Protein AF-K7HI53-F1 (afdb_monomer_lite)

Organism: Caenorhabditis japonica (NCBI:txid281687)

Sequence (83 aa):
NVKDRATQLVTKVLQSFKNADIESAVQKLSIDEGDILMKYVYKSMELGADAAVCQSLLAWHAQLVAKFGHGAIIRVFSGRQRL

InterPro domains:
  IPR006789 Actin-related protein 2/3 complex subunit 5 [PF04699] (2-82)
  IPR006789 Actin-related protein 2/3 complex subunit 5 [PTHR12644] (2-81)
  IPR036743 Actin-related protein 2/3 complex subunit 5 superfamily [G3DSA:1.25.40.190] (1-83)
  IPR036743 Actin-related protein 2/3 complex subunit 5 superfamily [SSF69103] (2-83)

Secondary structure (DSSP, 8-state):
-HHHHHHHHHHHHHHHS-HHHHHHHHHT--HHHHHHHHHHHHHHHHTT--HHHHHHHHHHHHHHHHHH-HHHHHHHHH-S---

pLDDT: mean 94.15, std 5.45, range [70.88, 98.31]

Radius of gyration: 11.93 Å; chains: 1; bounding box: 28×29×31 Å

Structure (mmCIF, N/CA/C/O backbone):
data_AF-K7HI53-F1
#
_entry.id   AF-K7HI53-F1
#
loop_
_atom_site.group_PDB
_atom_site.id
_atom_site.type_symbol
_atom_site.label_atom_id
_atom_site.label_alt_id
_atom_site.label_comp_id
_atom_site.label_asym_id
_atom_site.label_entity_id
_atom_site.label_seq_id
_atom_site.pdbx_PDB_ins_code
_atom_site.Cartn_x
_atom_site.Cartn_y
_atom_site.Cartn_z
_atom_site.occupancy
_atom_site.B_iso_or_equiv
_atom_site.auth_seq_id
_atom_site.auth_comp_id
_atom_site.auth_asym_id
_atom_site.auth_atom_id
_atom_site.pdbx_PDB_model_num
ATOM 1 N N . ASN A 1 1 ? 3.137 -1.066 -20.637 1.00 84.62 1 ASN A N 1
ATOM 2 C CA . ASN A 1 1 ? 1.824 -1.752 -20.604 1.00 84.62 1 ASN A CA 1
ATOM 3 C C . ASN A 1 1 ? 0.787 -0.821 -19.950 1.00 84.62 1 ASN A C 1
ATOM 5 O O . ASN A 1 1 ? 1.207 0.123 -19.290 1.00 84.62 1 ASN A O 1
ATOM 9 N N . VAL A 1 2 ? -0.531 -0.999 -20.131 1.00 92.50 2 VAL A N 1
ATOM 10 C CA . VAL A 1 2 ? -1.544 -0.147 -19.448 1.00 92.50 2 VAL A CA 1
ATOM 11 C C . VAL A 1 2 ? -1.427 -0.289 -17.930 1.00 92.50 2 VAL A C 1
ATOM 13 O O . VAL A 1 2 ? -1.509 0.700 -17.207 1.00 92.50 2 VAL A O 1
ATOM 16 N N . LYS A 1 3 ? -1.148 -1.508 -17.465 1.00 91.00 3 LYS A N 1
ATOM 17 C CA . LYS A 1 3 ? -1.000 -1.818 -16.045 1.00 91.00 3 LYS A CA 1
ATOM 18 C C . LYS A 1 3 ? 0.218 -1.129 -15.427 1.00 91.00 3 LYS A C 1
ATOM 20 O O . LYS A 1 3 ? 0.064 -0.467 -14.413 1.00 91.00 3 LYS A O 1
ATOM 25 N N . ASP A 1 4 ? 1.375 -1.132 -16.096 1.00 93.31 4 ASP A N 1
ATOM 26 C CA . ASP A 1 4 ? 2.553 -0.385 -15.614 1.00 93.31 4 ASP A CA 1
ATOM 27 C C . ASP A 1 4 ? 2.283 1.120 -15.508 1.00 93.31 4 ASP A C 1
ATOM 29 O O . ASP A 1 4 ? 2.702 1.755 -14.546 1.00 93.31 4 AS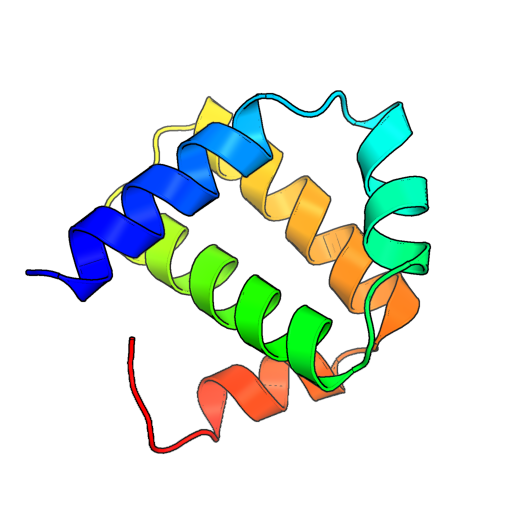P A O 1
ATOM 33 N N . ARG A 1 5 ? 1.562 1.703 -16.479 1.00 94.44 5 ARG A N 1
ATOM 34 C CA . ARG A 1 5 ? 1.194 3.129 -16.441 1.00 94.44 5 ARG A CA 1
ATOM 35 C C . ARG A 1 5 ? 0.263 3.428 -15.268 1.00 94.44 5 ARG A C 1
ATOM 37 O O . ARG A 1 5 ? 0.440 4.447 -14.605 1.00 94.44 5 ARG A O 1
ATOM 44 N N . ALA A 1 6 ? -0.693 2.539 -14.999 1.00 95.88 6 ALA A N 1
ATOM 45 C CA . ALA A 1 6 ? -1.568 2.643 -13.837 1.00 95.88 6 ALA A CA 1
ATOM 46 C C . ALA A 1 6 ? -0.764 2.537 -12.532 1.00 95.88 6 ALA A C 1
ATOM 48 O O . ALA A 1 6 ? -0.916 3.383 -11.656 1.00 95.88 6 ALA A O 1
ATOM 49 N N . THR A 1 7 ? 0.163 1.579 -12.437 1.00 95.81 7 THR A N 1
ATOM 50 C CA . THR A 1 7 ? 1.058 1.432 -11.283 1.00 95.81 7 THR A CA 1
ATOM 51 C C . THR A 1 7 ? 1.904 2.680 -11.064 1.00 95.81 7 THR A C 1
ATOM 53 O O . THR A 1 7 ? 1.970 3.179 -9.949 1.00 95.81 7 THR A O 1
ATOM 56 N N . GLN A 1 8 ? 2.498 3.245 -12.117 1.00 95.31 8 GLN A N 1
ATOM 57 C CA . GLN A 1 8 ? 3.270 4.487 -12.020 1.00 95.31 8 GLN A CA 1
ATOM 58 C C . GLN A 1 8 ? 2.419 5.666 -11.533 1.00 95.31 8 GLN A C 1
ATOM 60 O O . GLN A 1 8 ? 2.898 6.476 -10.740 1.00 95.31 8 GLN A O 1
ATOM 65 N N . LEU A 1 9 ? 1.167 5.768 -11.988 1.00 96.62 9 LEU A N 1
ATOM 66 C CA . LEU A 1 9 ? 0.237 6.788 -11.509 1.00 96.62 9 LEU A CA 1
ATOM 67 C C . LEU A 1 9 ? -0.073 6.598 -10.020 1.00 96.62 9 LEU A C 1
ATOM 69 O O . LEU A 1 9 ? 0.034 7.558 -9.261 1.00 96.62 9 LEU A O 1
ATOM 73 N N . VAL A 1 10 ? -0.394 5.372 -9.596 1.00 96.56 10 VAL A N 1
ATOM 74 C CA . VAL A 1 10 ? -0.655 5.061 -8.184 1.00 96.56 10 VAL A CA 1
ATOM 75 C C . VAL A 1 10 ? 0.571 5.385 -7.333 1.00 96.56 10 VAL A C 1
ATOM 77 O O . VAL A 1 10 ? 0.433 6.116 -6.361 1.00 96.56 10 VAL A O 1
ATOM 80 N N . THR A 1 11 ? 1.776 4.961 -7.727 1.00 96.19 11 THR A N 1
ATOM 81 C CA . THR A 1 11 ? 3.021 5.286 -7.008 1.00 96.19 11 THR A CA 1
ATOM 82 C C . THR A 1 11 ? 3.190 6.788 -6.801 1.00 96.19 11 THR A C 1
ATOM 84 O O . THR A 1 11 ? 3.469 7.218 -5.685 1.00 96.19 11 THR A O 1
ATOM 87 N N . LYS A 1 12 ? 2.967 7.601 -7.843 1.00 95.75 12 LYS A N 1
ATOM 88 C CA . LYS A 1 12 ? 3.056 9.066 -7.733 1.00 95.75 12 LYS A CA 1
ATOM 89 C C . LYS A 1 12 ? 2.049 9.627 -6.732 1.00 95.75 12 LYS A C 1
ATOM 91 O O . LYS A 1 12 ? 2.397 10.516 -5.960 1.00 95.75 12 LYS A O 1
ATOM 96 N N . VAL A 1 13 ? 0.823 9.100 -6.725 1.00 96.81 13 VAL A N 1
ATOM 97 C CA . VAL A 1 13 ? -0.186 9.481 -5.730 1.00 96.81 13 VAL A CA 1
ATOM 98 C C . VAL A 1 13 ? 0.300 9.104 -4.332 1.00 96.81 13 VAL A C 1
ATOM 100 O O . VAL A 1 13 ? 0.336 9.976 -3.474 1.00 96.81 13 VAL A O 1
ATOM 103 N N . LEU A 1 14 ? 0.767 7.873 -4.106 1.00 96.12 14 LEU A N 1
ATOM 104 C CA . LEU A 1 14 ? 1.247 7.421 -2.793 1.00 96.12 14 LEU A CA 1
ATOM 105 C C . LEU A 1 14 ? 2.417 8.253 -2.252 1.00 96.12 14 LEU A C 1
ATOM 107 O O . LEU A 1 14 ? 2.445 8.545 -1.058 1.00 96.12 14 LEU A O 1
ATOM 111 N N . GLN A 1 15 ? 3.329 8.689 -3.123 1.00 95.00 15 GLN A N 1
ATOM 112 C CA . GLN A 1 15 ? 4.443 9.570 -2.756 1.00 95.00 15 GLN A CA 1
ATOM 113 C C . GLN A 1 15 ? 4.019 11.006 -2.429 1.00 95.00 15 GLN A C 1
ATOM 115 O O . GLN A 1 15 ? 4.759 11.716 -1.754 1.00 95.00 15 GLN A O 1
ATOM 120 N N . SER A 1 16 ? 2.856 11.454 -2.909 1.00 95.44 16 SER A N 1
ATOM 121 C CA . SER A 1 16 ? 2.359 12.808 -2.633 1.00 95.44 16 SER A CA 1
ATOM 122 C C . SER A 1 16 ? 1.743 12.959 -1.237 1.00 95.44 16 SER A C 1
ATOM 124 O O . SER A 1 16 ? 1.550 14.081 -0.767 1.00 95.44 16 SER A O 1
ATOM 126 N N . PHE A 1 17 ? 1.451 11.844 -0.558 1.00 96.56 17 PHE A N 1
ATOM 127 C CA . PHE A 1 17 ? 0.924 11.851 0.803 1.00 96.56 17 PHE A CA 1
ATOM 128 C C . PHE A 1 17 ? 2.027 12.093 1.829 1.00 96.56 17 PHE A C 1
ATOM 130 O O . PHE A 1 17 ? 3.121 11.533 1.749 1.00 96.56 17 PHE A O 1
ATOM 137 N N . LYS A 1 18 ? 1.703 12.872 2.863 1.00 94.81 18 LYS A N 1
ATOM 138 C CA . LYS A 1 18 ? 2.516 12.938 4.078 1.00 94.81 18 LYS A CA 1
ATOM 139 C C . LYS A 1 18 ? 2.219 11.714 4.936 1.00 94.81 18 LYS A C 1
ATOM 141 O O . LYS A 1 18 ? 1.067 11.300 5.033 1.00 94.81 18 LYS A O 1
ATOM 146 N N . ASN A 1 19 ? 3.226 11.201 5.644 1.00 92.56 19 ASN A N 1
ATOM 147 C CA . ASN A 1 19 ? 3.069 10.018 6.501 1.00 92.56 19 ASN A CA 1
ATOM 148 C C . ASN A 1 19 ? 1.926 10.149 7.526 1.00 92.56 19 ASN A C 1
ATOM 150 O O . ASN A 1 19 ? 1.246 9.164 7.794 1.00 92.56 19 ASN A O 1
ATOM 154 N N . ALA A 1 20 ? 1.686 11.355 8.054 1.00 95.00 20 ALA A N 1
ATOM 155 C CA . ALA A 1 20 ? 0.608 11.626 9.010 1.00 95.00 20 ALA A CA 1
ATOM 156 C C . ALA A 1 20 ? -0.807 11.460 8.418 1.00 95.00 20 ALA A C 1
ATOM 158 O O . ALA A 1 20 ? -1.749 11.181 9.152 1.00 95.00 20 ALA A O 1
ATOM 159 N N . ASP A 1 21 ? -0.958 11.591 7.097 1.00 96.62 21 ASP A N 1
ATOM 160 C CA . ASP A 1 21 ? -2.259 11.547 6.421 1.00 96.62 21 ASP A CA 1
ATOM 161 C C . ASP A 1 21 ? -2.602 10.139 5.894 1.00 96.62 21 ASP A C 1
ATOM 163 O O . ASP A 1 21 ? -3.757 9.865 5.556 1.00 96.62 21 ASP A O 1
ATOM 167 N N . ILE A 1 22 ? -1.615 9.232 5.835 1.00 97.69 22 ILE A N 1
ATOM 168 C CA . ILE A 1 22 ? -1.768 7.878 5.274 1.00 97.69 22 ILE A CA 1
ATOM 169 C C . ILE A 1 22 ? -2.814 7.079 6.052 1.00 97.69 22 ILE A C 1
ATOM 171 O O . ILE A 1 22 ? -3.708 6.489 5.448 1.00 97.69 22 ILE A O 1
ATOM 175 N N . GLU A 1 23 ? -2.740 7.075 7.385 1.00 97.25 23 GLU A N 1
ATOM 176 C CA . GLU A 1 23 ? -3.678 6.324 8.227 1.00 97.25 23 GLU A CA 1
ATOM 177 C C . GLU A 1 23 ? -5.125 6.766 7.969 1.00 97.25 23 GLU A C 1
ATOM 179 O O . GLU A 1 23 ? -5.991 5.943 7.675 1.00 97.25 23 GLU A O 1
ATOM 184 N N . SER A 1 24 ? -5.372 8.078 7.972 1.00 97.62 24 SER A N 1
ATOM 185 C CA . SER A 1 24 ? -6.698 8.649 7.708 1.00 97.62 24 SER A CA 1
ATOM 186 C C . SER A 1 24 ? -7.229 8.300 6.314 1.00 97.62 24 SER A C 1
ATOM 188 O O . SER A 1 24 ? -8.438 8.135 6.137 1.00 97.62 24 SER A O 1
ATOM 190 N N . ALA A 1 25 ? -6.352 8.182 5.314 1.00 97.69 25 ALA A N 1
ATOM 191 C CA . ALA A 1 25 ? -6.728 7.736 3.977 1.00 97.69 25 ALA A CA 1
ATOM 192 C C . ALA A 1 25 ? -7.093 6.244 3.965 1.00 97.69 25 ALA A C 1
ATOM 194 O O . ALA A 1 25 ? -8.159 5.876 3.472 1.00 97.69 25 ALA A O 1
ATOM 195 N N . VAL A 1 26 ? -6.259 5.394 4.572 1.00 97.94 26 VAL A N 1
ATOM 196 C CA . VAL A 1 26 ? -6.490 3.945 4.667 1.00 97.94 26 VAL A CA 1
ATOM 197 C C . VAL A 1 26 ? -7.776 3.636 5.437 1.00 97.94 26 VAL A C 1
ATOM 199 O O . VAL A 1 26 ? -8.533 2.749 5.035 1.00 97.94 26 VAL A O 1
ATOM 202 N N . GLN A 1 27 ? -8.100 4.403 6.483 1.00 97.50 27 GLN A N 1
ATOM 203 C CA . GLN A 1 27 ? -9.339 4.242 7.251 1.00 97.50 27 GLN A CA 1
ATOM 204 C C . GLN A 1 27 ? -10.615 4.433 6.418 1.00 97.50 27 GLN A C 1
ATOM 206 O O . GLN A 1 27 ? -11.633 3.825 6.744 1.00 97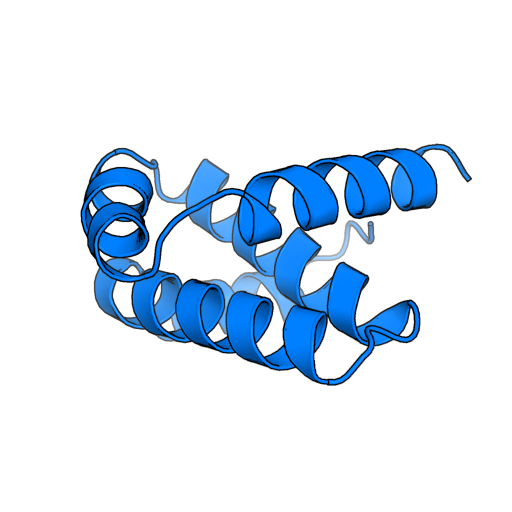.50 27 GLN A O 1
ATOM 211 N N . LYS A 1 28 ? -10.560 5.144 5.288 1.00 97.62 28 LYS A N 1
ATOM 212 C CA . LYS A 1 28 ? -11.714 5.337 4.391 1.00 97.62 28 LYS A CA 1
ATOM 213 C C . LYS A 1 28 ? -11.910 4.214 3.371 1.00 97.62 28 LYS A C 1
ATOM 215 O O . LYS A 1 28 ? -12.975 4.136 2.775 1.00 97.62 28 LYS A O 1
ATOM 220 N N . LEU A 1 29 ? -10.910 3.354 3.176 1.00 97.75 29 LEU A N 1
ATOM 221 C CA . LEU A 1 29 ? -10.958 2.291 2.170 1.00 97.75 29 LEU A CA 1
ATOM 222 C C . LEU A 1 29 ? -11.830 1.111 2.617 1.00 97.75 29 LEU A C 1
ATOM 224 O O . LEU A 1 29 ? -11.767 0.670 3.767 1.00 97.75 29 LEU A O 1
ATOM 228 N N . SER A 1 30 ? -12.591 0.544 1.694 1.00 97.88 30 SER A N 1
ATOM 229 C CA . SER A 1 30 ? -13.176 -0.789 1.838 1.00 97.88 30 SER A CA 1
ATOM 230 C C . SER A 1 30 ? -12.097 -1.881 1.773 1.00 97.88 30 SER A C 1
ATOM 232 O O . 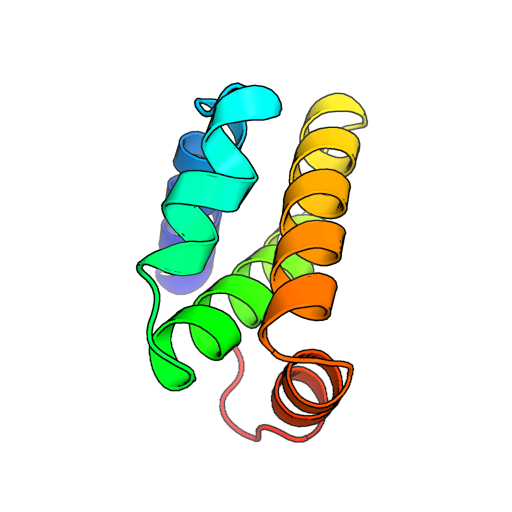SER A 1 30 ? -10.944 -1.627 1.418 1.00 97.88 30 SER A O 1
ATOM 234 N N . ILE A 1 31 ? -12.464 -3.118 2.122 1.00 95.62 31 ILE A N 1
ATOM 235 C CA . ILE A 1 31 ? -11.552 -4.274 2.048 1.00 95.62 31 ILE A CA 1
ATOM 236 C C . ILE A 1 31 ? -11.070 -4.491 0.607 1.00 95.62 31 ILE A C 1
ATOM 238 O O . ILE A 1 31 ? -9.874 -4.676 0.388 1.00 95.62 31 ILE A O 1
ATOM 242 N N . ASP A 1 32 ? -11.977 -4.402 -0.367 1.00 95.31 32 ASP A N 1
ATOM 243 C CA . ASP A 1 32 ? -11.653 -4.612 -1.780 1.00 95.31 32 ASP A CA 1
ATOM 244 C C . ASP A 1 32 ? -10.689 -3.539 -2.306 1.00 95.31 32 ASP A C 1
ATOM 246 O O . ASP A 1 32 ? -9.716 -3.848 -2.997 1.00 95.31 32 ASP A O 1
ATOM 250 N N . GLU A 1 33 ? -10.901 -2.273 -1.934 1.00 97.12 33 GLU A N 1
ATOM 251 C CA . GLU A 1 33 ? -9.994 -1.176 -2.289 1.00 97.12 33 GLU A CA 1
ATOM 252 C C . GLU A 1 33 ? -8.626 -1.326 -1.612 1.00 97.12 33 GLU A C 1
ATOM 254 O O . GLU A 1 33 ? -7.598 -1.099 -2.251 1.00 97.12 33 GLU A O 1
ATOM 259 N N . GLY A 1 34 ? -8.599 -1.746 -0.343 1.00 97.25 34 GLY A N 1
ATOM 260 C CA . GLY A 1 34 ? -7.367 -2.029 0.393 1.00 97.25 34 GLY A CA 1
ATOM 261 C C . GLY A 1 34 ? -6.543 -3.144 -0.249 1.00 97.25 34 GLY A C 1
ATOM 262 O O . GLY A 1 34 ? -5.329 -3.006 -0.410 1.00 9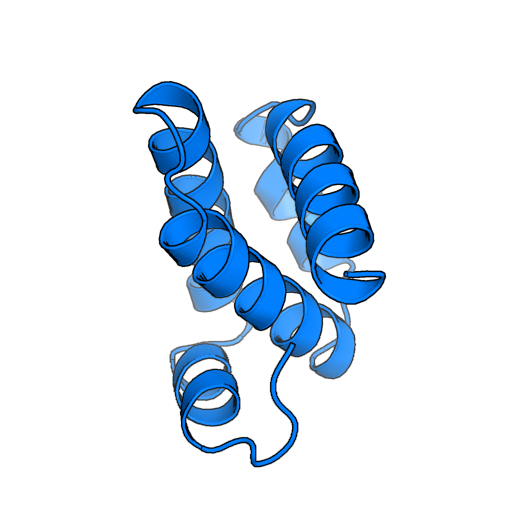7.25 34 GLY A O 1
ATOM 263 N N . ASP A 1 35 ? -7.199 -4.217 -0.690 1.00 95.88 35 ASP A N 1
ATOM 264 C CA . ASP A 1 35 ? -6.555 -5.316 -1.410 1.00 95.88 35 ASP A CA 1
ATOM 265 C C . ASP A 1 35 ? -6.000 -4.867 -2.764 1.00 95.88 35 ASP A C 1
ATOM 267 O O . ASP A 1 35 ? -4.880 -5.231 -3.132 1.00 95.88 35 ASP A O 1
ATOM 271 N N . ILE A 1 36 ? -6.761 -4.067 -3.518 1.00 96.31 36 ILE A N 1
ATOM 272 C CA . ILE A 1 36 ? -6.300 -3.500 -4.792 1.00 96.31 36 ILE A CA 1
ATOM 273 C C . ILE A 1 36 ? -5.088 -2.596 -4.557 1.00 96.31 36 ILE A C 1
ATOM 275 O O . ILE A 1 36 ? -4.098 -2.704 -5.284 1.00 96.31 36 ILE A O 1
ATOM 279 N N . LEU A 1 37 ? -5.124 -1.747 -3.529 1.00 97.38 37 LEU A N 1
ATOM 280 C CA . LEU A 1 37 ? -4.004 -0.875 -3.198 1.00 97.38 37 LEU A CA 1
ATOM 281 C C . LEU A 1 37 ? -2.765 -1.681 -2.783 1.00 97.38 37 LEU A C 1
ATOM 283 O O . LEU A 1 37 ? -1.670 -1.397 -3.265 1.00 97.38 37 LEU A O 1
ATOM 287 N N . MET A 1 38 ? -2.930 -2.740 -1.983 1.00 97.75 38 MET A N 1
ATOM 288 C CA . MET A 1 38 ? -1.835 -3.646 -1.620 1.00 97.75 38 MET A CA 1
ATOM 289 C C . MET A 1 38 ? -1.197 -4.298 -2.859 1.00 97.75 38 MET A C 1
ATOM 291 O O . MET A 1 38 ? 0.028 -4.413 -2.934 1.00 97.75 38 MET A O 1
ATOM 295 N N . LYS A 1 39 ? -1.991 -4.671 -3.877 1.00 96.50 39 LYS A N 1
ATOM 296 C CA . LYS A 1 39 ? -1.447 -5.185 -5.151 1.00 96.50 39 LYS A CA 1
ATOM 297 C C . LYS A 1 39 ? -0.573 -4.150 -5.851 1.00 96.50 39 LYS A C 1
ATOM 299 O O . LYS A 1 39 ? 0.498 -4.502 -6.341 1.00 96.50 39 LYS A O 1
ATOM 304 N N . TYR A 1 40 ? -1.008 -2.890 -5.892 1.00 96.81 40 TYR A N 1
ATOM 305 C CA . TYR A 1 40 ? -0.205 -1.815 -6.474 1.00 96.81 40 TYR A CA 1
ATOM 306 C C . TYR A 1 40 ? 1.075 -1.561 -5.683 1.00 96.81 40 TYR A C 1
ATOM 308 O O . TYR A 1 40 ? 2.114 -1.396 -6.306 1.00 96.81 40 TYR A O 1
ATOM 316 N N . VAL A 1 41 ? 1.041 -1.619 -4.348 1.00 96.94 41 VAL A N 1
ATOM 317 C CA . VAL A 1 41 ? 2.247 -1.490 -3.511 1.00 96.94 41 VAL A CA 1
ATOM 318 C C . VAL A 1 41 ? 3.306 -2.524 -3.907 1.00 96.94 41 VAL A C 1
ATOM 320 O O . VAL A 1 41 ? 4.435 -2.149 -4.226 1.00 96.94 41 VAL A O 1
ATOM 323 N N . TYR A 1 42 ? 2.944 -3.810 -3.979 1.00 95.81 42 TYR A N 1
ATOM 324 C CA . TYR A 1 42 ? 3.877 -4.857 -4.410 1.00 95.81 42 TYR A CA 1
ATOM 325 C C . TYR A 1 42 ? 4.311 -4.699 -5.872 1.00 95.81 42 TYR A C 1
ATOM 327 O O . TYR A 1 42 ? 5.487 -4.889 -6.186 1.00 95.81 42 TYR A O 1
ATOM 335 N N . LYS A 1 43 ? 3.396 -4.310 -6.771 1.00 94.81 43 LYS A N 1
ATOM 336 C CA . LYS A 1 43 ? 3.738 -4.098 -8.183 1.00 94.81 43 LYS A CA 1
ATOM 337 C C . LYS A 1 43 ? 4.715 -2.936 -8.365 1.00 94.81 43 LYS A C 1
ATOM 339 O O . LYS A 1 43 ? 5.615 -3.019 -9.193 1.00 94.81 43 LYS A O 1
ATOM 344 N N . SER A 1 44 ? 4.574 -1.869 -7.587 1.00 94.81 44 SER A N 1
ATOM 345 C CA . SER A 1 44 ? 5.492 -0.731 -7.610 1.00 94.81 44 SER A CA 1
ATOM 346 C C . SER A 1 44 ? 6.886 -1.106 -7.112 1.00 94.81 44 SER A C 1
ATOM 348 O O . SER A 1 44 ? 7.866 -0.633 -7.682 1.00 94.81 44 SER A O 1
ATOM 350 N N . MET A 1 45 ? 6.991 -1.988 -6.111 1.00 93.62 45 MET A N 1
ATOM 351 C CA . MET A 1 45 ? 8.280 -2.533 -5.663 1.00 93.62 45 MET A CA 1
ATOM 352 C C . MET A 1 45 ? 8.953 -3.387 -6.753 1.00 93.62 45 MET A C 1
ATOM 354 O O . MET A 1 45 ? 10.163 -3.294 -6.937 1.00 93.62 45 MET A O 1
ATOM 358 N N . GLU A 1 46 ? 8.178 -4.171 -7.514 1.00 92.19 46 GLU A N 1
ATOM 359 C CA . GLU A 1 46 ? 8.683 -4.978 -8.641 1.00 92.19 46 GLU A CA 1
ATOM 360 C C . GLU A 1 46 ? 9.276 -4.109 -9.767 1.00 92.19 46 GLU A C 1
ATOM 362 O O . GLU A 1 46 ? 10.263 -4.493 -10.389 1.00 92.19 46 GLU A O 1
ATOM 367 N N . LEU A 1 47 ? 8.707 -2.924 -10.023 1.00 89.75 47 LEU A N 1
ATOM 368 C CA . LEU A 1 47 ? 9.118 -2.032 -11.117 1.00 89.75 47 LEU A CA 1
ATOM 369 C C . LEU A 1 47 ? 10.415 -1.239 -10.850 1.00 89.75 47 LEU A C 1
ATOM 371 O O . LEU A 1 47 ? 10.745 -0.348 -11.632 1.00 89.75 47 LEU A O 1
ATOM 375 N N . GLY A 1 48 ? 11.160 -1.557 -9.787 1.00 78.94 48 GLY A N 1
ATOM 376 C CA . GLY A 1 48 ? 12.446 -0.917 -9.491 1.00 78.94 48 GLY A CA 1
ATOM 377 C C . GLY A 1 48 ? 12.297 0.458 -8.843 1.00 78.94 48 GLY A C 1
ATOM 378 O O . GLY A 1 48 ? 12.868 1.441 -9.312 1.00 78.94 48 GLY A O 1
ATOM 379 N N . ALA A 1 49 ? 11.504 0.527 -7.774 1.00 79.38 49 ALA A N 1
ATOM 380 C CA . ALA A 1 49 ? 11.346 1.721 -6.951 1.00 79.38 49 ALA A CA 1
ATOM 381 C C . ALA A 1 49 ? 12.687 2.180 -6.340 1.00 79.38 49 ALA A C 1
ATOM 383 O O . ALA A 1 49 ? 13.436 1.371 -5.792 1.00 79.38 49 ALA A O 1
ATOM 384 N N . ASP A 1 50 ? 12.971 3.486 -6.388 1.00 90.38 50 ASP A N 1
ATOM 385 C CA . ASP A 1 50 ? 14.102 4.065 -5.653 1.00 90.38 50 ASP A CA 1
ATOM 386 C C . ASP A 1 50 ? 13.888 3.989 -4.125 1.00 90.38 50 ASP A C 1
ATOM 388 O O . ASP A 1 50 ? 12.823 3.597 -3.638 1.00 90.38 50 ASP A O 1
ATOM 392 N N . ALA A 1 51 ? 14.907 4.356 -3.343 1.00 91.50 51 ALA A N 1
ATOM 393 C CA . ALA A 1 51 ? 14.853 4.254 -1.884 1.00 91.50 51 ALA A CA 1
ATOM 394 C C . ALA A 1 51 ? 13.718 5.089 -1.255 1.00 91.50 51 ALA A C 1
ATOM 396 O O . ALA A 1 51 ? 13.067 4.626 -0.316 1.00 91.50 51 ALA A O 1
ATOM 397 N N . ALA A 1 52 ? 13.445 6.286 -1.782 1.00 91.00 52 ALA A N 1
ATOM 398 C CA . ALA A 1 52 ? 12.405 7.172 -1.262 1.00 91.00 52 ALA A CA 1
ATOM 399 C C . ALA A 1 52 ? 11.004 6.644 -1.603 1.00 91.00 52 ALA A C 1
ATOM 401 O O . ALA A 1 52 ? 10.111 6.634 -0.750 1.00 91.00 52 ALA A O 1
ATOM 402 N N . VAL A 1 53 ? 10.819 6.140 -2.828 1.00 93.88 53 VAL A N 1
ATOM 403 C CA . V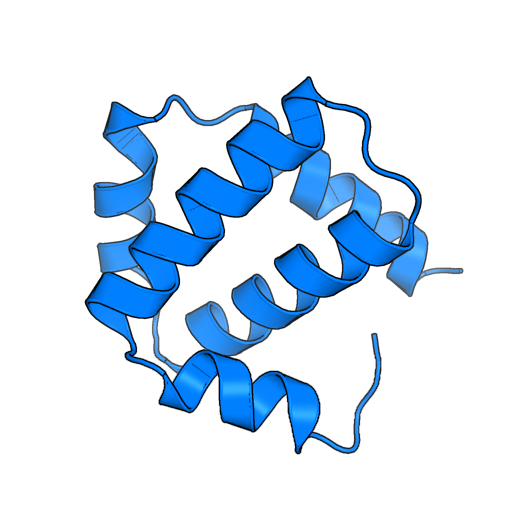AL A 1 53 ? 9.611 5.417 -3.237 1.00 93.88 53 VAL A CA 1
ATOM 404 C C . VAL A 1 53 ? 9.401 4.216 -2.311 1.00 93.88 53 VAL A C 1
ATOM 406 O O . VAL A 1 53 ? 8.317 4.065 -1.754 1.00 93.88 53 VAL A O 1
ATOM 409 N N . CYS A 1 54 ? 10.429 3.391 -2.089 1.00 94.12 54 CYS A N 1
ATOM 410 C CA . CYS A 1 54 ? 10.341 2.209 -1.229 1.00 94.12 54 CYS A CA 1
ATOM 411 C C . CYS A 1 54 ? 9.931 2.555 0.207 1.00 94.12 54 CYS A C 1
ATOM 413 O O . CYS A 1 54 ? 9.068 1.880 0.766 1.00 94.12 54 CYS A O 1
ATOM 415 N N . GLN A 1 55 ? 10.489 3.617 0.797 1.00 94.94 55 GLN A N 1
ATOM 416 C CA . GLN A 1 55 ? 10.079 4.077 2.129 1.00 94.94 55 GLN A CA 1
ATOM 417 C C . GLN A 1 55 ? 8.596 4.465 2.178 1.00 94.94 55 GLN A C 1
ATOM 419 O O . GLN A 1 55 ? 7.894 4.056 3.102 1.00 94.94 55 GLN A O 1
ATOM 424 N N . SER A 1 56 ? 8.105 5.206 1.178 1.00 95.62 56 SER A N 1
ATOM 425 C CA . SER A 1 56 ? 6.681 5.550 1.079 1.00 95.62 56 SER A CA 1
ATOM 426 C C . SER A 1 56 ? 5.818 4.289 0.949 1.00 95.62 56 SER A C 1
ATOM 428 O O . SER A 1 56 ? 4.872 4.103 1.713 1.00 95.62 56 SER A O 1
ATOM 430 N N . LEU A 1 57 ? 6.183 3.368 0.052 1.00 97.19 57 LEU A N 1
ATOM 431 C CA . LEU A 1 57 ? 5.460 2.110 -0.157 1.00 97.19 57 LEU A CA 1
ATOM 432 C C . LEU A 1 57 ? 5.398 1.245 1.112 1.00 97.19 57 LEU A C 1
ATOM 434 O O . LEU A 1 57 ? 4.355 0.657 1.392 1.00 97.19 57 LEU A O 1
ATOM 438 N N . LEU A 1 58 ? 6.475 1.192 1.902 1.00 97.00 58 LEU A N 1
ATOM 439 C CA . LEU A 1 58 ? 6.501 0.477 3.183 1.00 97.00 58 LEU A CA 1
ATOM 440 C C . LEU A 1 58 ? 5.621 1.147 4.249 1.00 97.00 58 LEU A C 1
ATOM 442 O O . LEU A 1 58 ? 4.973 0.446 5.024 1.00 97.00 58 LEU A O 1
ATOM 446 N N . ALA A 1 59 ? 5.536 2.481 4.267 1.00 97.56 59 ALA A N 1
ATOM 447 C CA . ALA A 1 59 ? 4.613 3.193 5.154 1.00 97.56 59 ALA A CA 1
ATOM 448 C C . ALA A 1 59 ? 3.144 2.877 4.813 1.00 97.56 59 ALA A C 1
ATOM 450 O O . ALA A 1 59 ? 2.344 2.590 5.705 1.00 97.56 59 ALA A O 1
ATOM 451 N N . TRP A 1 60 ? 2.802 2.854 3.521 1.00 98.31 60 TRP A N 1
ATOM 452 C CA . TRP A 1 60 ? 1.480 2.434 3.046 1.00 98.31 60 TRP A CA 1
ATOM 453 C C . TRP A 1 60 ? 1.180 0.971 3.374 1.00 98.31 60 TRP A C 1
ATOM 455 O O . TRP A 1 60 ? 0.091 0.659 3.855 1.00 98.31 60 TRP A O 1
ATOM 465 N N . HIS A 1 61 ? 2.150 0.080 3.155 1.00 98.19 61 HIS A N 1
ATOM 466 C CA . HIS A 1 61 ? 2.038 -1.338 3.496 1.00 98.19 61 HIS A CA 1
ATOM 467 C C . HIS A 1 61 ? 1.702 -1.534 4.977 1.00 98.19 61 HIS A C 1
ATOM 469 O O . HIS A 1 61 ? 0.715 -2.200 5.288 1.00 98.19 61 HIS A O 1
ATOM 475 N N . ALA A 1 62 ? 2.455 -0.893 5.875 1.00 98.00 62 ALA A N 1
ATOM 476 C CA . ALA A 1 62 ? 2.244 -1.005 7.315 1.00 98.00 62 ALA A CA 1
ATOM 477 C C . ALA A 1 62 ? 0.823 -0.587 7.723 1.00 98.00 62 ALA A C 1
ATOM 479 O O . ALA A 1 62 ? 0.165 -1.300 8.480 1.00 98.00 62 ALA A O 1
ATOM 480 N N . GLN A 1 63 ? 0.316 0.521 7.173 1.00 98.19 63 GLN A N 1
ATOM 481 C CA . GLN A 1 63 ? -1.029 1.013 7.486 1.00 98.19 63 GLN A CA 1
ATOM 482 C C . GLN A 1 63 ? -2.138 0.116 6.919 1.00 98.19 63 GLN A C 1
ATOM 484 O O . GLN A 1 63 ? -3.143 -0.141 7.585 1.00 98.19 63 GLN A O 1
ATOM 489 N N . LEU A 1 64 ? -1.949 -0.432 5.717 1.00 98.19 64 LEU A N 1
ATOM 490 C CA . LEU A 1 64 ? -2.876 -1.412 5.152 1.00 98.19 64 LEU A CA 1
ATOM 491 C C . LEU A 1 64 ? -2.928 -2.696 5.987 1.00 98.19 64 LEU A C 1
ATOM 493 O O . LEU A 1 64 ? -4.015 -3.217 6.231 1.00 98.19 64 LEU A O 1
ATOM 497 N N . VAL A 1 65 ? -1.779 -3.191 6.456 1.00 98.19 65 VAL A N 1
ATOM 498 C CA . VAL A 1 65 ? -1.720 -4.365 7.341 1.00 98.19 65 VAL A CA 1
ATOM 499 C C . VAL A 1 65 ? -2.351 -4.063 8.698 1.00 98.19 65 VAL A C 1
ATOM 501 O O . VAL A 1 65 ? -3.069 -4.913 9.219 1.00 98.19 65 VAL A O 1
ATOM 504 N N . ALA A 1 66 ? -2.154 -2.863 9.247 1.00 98.00 66 ALA A N 1
ATOM 505 C CA . ALA A 1 66 ? -2.771 -2.459 10.508 1.00 98.00 66 ALA A CA 1
ATOM 506 C C . ALA A 1 66 ? -4.308 -2.498 10.440 1.00 98.00 66 ALA A C 1
ATOM 508 O O . ALA A 1 66 ? -4.950 -2.967 11.377 1.00 98.00 66 ALA A O 1
ATOM 509 N N . LYS A 1 67 ? -4.903 -2.065 9.319 1.00 97.62 67 LYS A N 1
ATOM 510 C CA . LYS A 1 67 ? -6.363 -2.063 9.139 1.00 97.62 67 LYS A CA 1
ATOM 511 C C . LYS A 1 67 ? -6.936 -3.412 8.697 1.00 97.62 67 LYS A C 1
ATOM 513 O O . LYS A 1 67 ? -7.946 -3.859 9.234 1.00 97.62 67 LYS A O 1
ATOM 518 N N . PHE A 1 68 ? -6.346 -4.036 7.679 1.00 97.44 68 PHE A N 1
ATOM 519 C CA . PHE A 1 68 ? -6.926 -5.202 6.995 1.00 97.44 68 PHE A CA 1
ATOM 520 C C . PHE A 1 68 ? -6.289 -6.537 7.403 1.00 97.44 6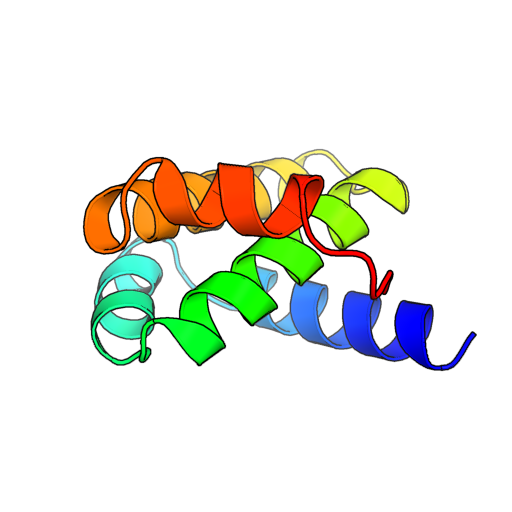8 PHE A C 1
ATOM 522 O O . PHE A 1 68 ? -6.734 -7.604 6.965 1.00 97.44 68 PHE A O 1
ATOM 529 N N . GLY A 1 69 ? -5.248 -6.492 8.237 1.00 97.00 69 GLY A N 1
ATOM 530 C CA . GLY A 1 69 ? -4.489 -7.649 8.683 1.00 97.00 69 GLY A CA 1
ATOM 531 C C . GLY A 1 69 ? -3.664 -8.307 7.574 1.00 97.00 69 GLY A C 1
ATOM 532 O O . GLY A 1 69 ? -3.646 -7.901 6.410 1.00 97.00 69 GLY A O 1
ATOM 533 N N . HIS A 1 70 ? -3.008 -9.409 7.934 1.00 96.69 70 HIS A N 1
ATOM 534 C CA . HIS A 1 70 ? -2.188 -10.206 7.013 1.00 96.69 70 HIS A CA 1
ATOM 535 C C . HIS A 1 70 ? -2.996 -10.832 5.862 1.00 96.69 70 HIS A C 1
ATOM 537 O O . HIS A 1 70 ? -2.429 -11.184 4.828 1.00 96.69 70 HIS A O 1
ATOM 543 N N . GLY A 1 71 ? -4.324 -10.933 6.004 1.00 94.56 71 GLY A N 1
ATOM 544 C CA . GLY A 1 71 ? -5.211 -11.431 4.954 1.00 94.56 71 GLY A CA 1
ATOM 545 C C . GLY A 1 71 ? -5.111 -10.629 3.653 1.00 94.56 71 GLY A C 1
ATOM 546 O O . GLY A 1 71 ? -5.169 -11.231 2.584 1.00 94.56 71 GLY A O 1
ATOM 547 N N . ALA A 1 72 ? -4.880 -9.311 3.729 1.00 94.75 72 ALA A N 1
ATOM 548 C CA . ALA A 1 72 ? -4.689 -8.473 2.542 1.00 94.75 72 ALA A CA 1
ATOM 549 C C . ALA A 1 72 ? -3.469 -8.918 1.721 1.00 94.75 72 ALA A C 1
ATOM 551 O O . ALA A 1 72 ? -3.552 -9.061 0.503 1.00 94.75 72 ALA A O 1
ATOM 552 N N . ILE A 1 73 ? -2.360 -9.251 2.390 1.00 96.62 73 ILE A N 1
ATOM 553 C CA . ILE A 1 73 ? -1.142 -9.767 1.749 1.00 96.62 73 ILE A CA 1
ATOM 554 C C . ILE A 1 73 ? -1.413 -11.131 1.099 1.00 96.62 73 ILE A C 1
ATOM 556 O O . ILE A 1 73 ? -1.100 -11.345 -0.073 1.00 96.62 73 ILE A O 1
ATOM 560 N N . ILE A 1 74 ? -2.032 -12.055 1.841 1.00 96.44 74 ILE A N 1
ATOM 561 C CA . ILE A 1 74 ? -2.311 -13.413 1.351 1.00 96.44 74 ILE A CA 1
ATOM 562 C C . ILE A 1 74 ? -3.214 -13.368 0.114 1.00 96.44 74 ILE A C 1
ATOM 564 O O . ILE A 1 74 ? -2.969 -14.105 -0.842 1.00 96.44 74 ILE A O 1
ATOM 568 N N . ARG A 1 75 ? -4.222 -12.487 0.087 1.00 94.56 75 ARG A N 1
ATOM 569 C CA . ARG A 1 75 ? -5.118 -12.316 -1.068 1.00 94.56 75 ARG A CA 1
ATOM 570 C C . ARG A 1 75 ? -4.403 -11.744 -2.292 1.00 94.56 75 ARG A C 1
ATOM 572 O O . ARG A 1 75 ? -4.733 -12.150 -3.407 1.00 94.56 75 ARG A O 1
ATOM 579 N N . VAL A 1 76 ? -3.398 -10.878 -2.113 1.00 94.19 76 VAL A N 1
ATOM 580 C CA . VAL A 1 76 ? -2.528 -10.435 -3.218 1.00 94.19 76 VAL A CA 1
ATOM 581 C C . VAL A 1 76 ? -1.780 -11.615 -3.833 1.00 94.19 76 VAL A C 1
ATOM 583 O O . VAL A 1 76 ? -1.850 -11.801 -5.046 1.00 94.19 76 VAL A O 1
ATOM 586 N N . PHE A 1 77 ? -1.116 -12.437 -3.017 1.00 91.69 77 PHE A N 1
ATOM 587 C CA . PHE A 1 77 ? -0.299 -13.550 -3.517 1.00 91.69 77 PHE A CA 1
ATOM 588 C C . PHE A 1 77 ? -1.115 -14.753 -4.005 1.00 91.69 77 PHE A C 1
ATOM 590 O O . PHE A 1 77 ? -0.682 -15.460 -4.910 1.00 91.69 77 PHE A O 1
ATOM 597 N N . SER A 1 78 ? -2.302 -14.977 -3.441 1.00 93.50 78 SER A N 1
ATOM 598 C CA . SER A 1 78 ? -3.192 -16.083 -3.828 1.00 93.50 78 SER A CA 1
ATOM 599 C C . SER A 1 78 ? -4.089 -15.735 -5.024 1.00 93.50 78 SER A C 1
ATOM 601 O O . SER A 1 78 ? -4.724 -16.612 -5.615 1.00 93.50 78 SER A O 1
ATOM 603 N N . GLY A 1 79 ? -4.185 -14.451 -5.378 1.00 86.75 79 GLY A N 1
ATOM 604 C CA . GLY A 1 79 ? -5.013 -13.967 -6.475 1.00 86.75 79 GLY A CA 1
ATOM 605 C C . GLY A 1 79 ? -4.484 -14.397 -7.845 1.00 86.75 79 GLY A C 1
ATOM 606 O O . GLY A 1 79 ? -3.311 -14.231 -8.160 1.00 86.75 79 GLY A O 1
ATOM 607 N N . ARG A 1 80 ? -5.370 -14.900 -8.715 1.00 81.44 80 ARG A N 1
ATOM 608 C CA . ARG A 1 80 ? -4.998 -15.334 -10.080 1.00 81.44 80 ARG A CA 1
ATOM 609 C C . ARG A 1 80 ? -4.881 -14.179 -11.079 1.00 81.44 80 ARG A C 1
ATOM 611 O O . ARG A 1 80 ? -4.207 -14.310 -12.097 1.00 81.44 80 ARG A O 1
ATOM 618 N N . GLN A 1 81 ? -5.542 -13.051 -10.811 1.00 76.06 81 GLN A N 1
ATOM 619 C CA . GLN A 1 81 ? -5.470 -11.866 -11.666 1.00 76.06 81 GLN A CA 1
ATOM 620 C C . GLN A 1 81 ? -4.241 -11.028 -11.312 1.00 76.06 81 GLN A C 1
ATOM 622 O O . GLN A 1 81 ? -4.206 -10.381 -10.264 1.00 76.06 81 GLN A O 1
ATOM 627 N N . ARG A 1 82 ? -3.250 -11.034 -12.207 1.00 70.88 82 ARG A N 1
ATOM 628 C CA . ARG A 1 82 ? -2.014 -10.255 -12.061 1.00 70.88 82 ARG A CA 1
ATOM 629 C C . ARG A 1 82 ? -2.188 -8.853 -12.651 1.00 70.88 82 ARG A C 1
ATOM 631 O O . ARG A 1 82 ? -2.694 -8.715 -13.774 1.00 70.88 82 ARG A O 1
ATOM 638 N N . LEU A 1 83 ? -1.769 -7.835 -11.895 1.00 76.12 83 LEU A N 1
ATOM 639 C CA . LEU A 1 83 ? -1.443 -6.508 -12.429 1.00 76.12 83 LEU A CA 1
ATOM 640 C C . LEU A 1 83 ? -0.159 -6.580 -13.273 1.00 76.12 83 LEU A C 1
ATOM 642 O O . LEU A 1 83 ? 0.708 -7.434 -12.985 1.00 76.12 83 LEU A O 1
#

Foldseek 3Di:
DVVVVVLVVLLVVLLVDDLVCLLVVLVPDDLVRLLVSLLSLVVNVVVPDDPSSVVSSVSNVVSSCVPNNCVSVVCSVVPPDHD